Protein AF-A0A8H3W501-F1 (afdb_monomer)

pLDDT: mean 92.11, std 5.8, range [70.56, 98.06]

Radius of gyration: 15.2 Å; Cα contacts (8 Å, |Δi|>4): 81; chains: 1; bounding box: 40×24×42 Å

Secondary structure (DSSP, 8-state):
--TTTSPTT--S------------TT----------GGGGEEEETTTTEEEEPPEEEEEEESSBTTB--EEEEEEE-

Mean predicted aligned error: 3.68 Å

Nearest PDB structures (foldseek):
  4i8d-assembly1_A  TM=8.579E-01  e=2.611E-03  Trichoderma reesei
  4i3g-assembly2_B  TM=9.119E-01  e=5.458E-03  Streptomyces venezuelae
  7ey2-assembly3_C  TM=8.966E-01  e=1.951E-02  Lentinula edodes
  6kj0-assembly1_A  TM=8.939E-01  e=1.492E-02  Lentinula edodes
  7pjj-assembly1_A  TM=8.655E-01  e=5.702E-02  Streptomyces scabiei 87.22

Organism: NCBI:txid702518

Foldseek 3Di:
DAPPPDPPPDDPDDDQDDDDDDADVPDDDDDDDDDDQQNQWDQDPVVRDTDHDFAKDKDFDDDDPVGTPDIDIDGDD

Solvent-accessible surface area (backbone atoms only — not comparable to full-atom values): 5477 Å² total; per-residue (Å²): 104,29,83,94,70,57,62,90,88,62,68,98,71,78,92,84,76,85,86,90,81,90,72,60,95,90,60,84,82,89,84,87,79,87,82,53,75,68,76,59,34,47,82,37,81,89,76,73,41,81,41,66,69,66,39,50,30,74,46,75,45,66,87,46,103,87,43,56,91,42,74,51,79,47,76,42,126

Structure (mmCIF, N/CA/C/O backbone):
data_AF-A0A8H3W501-F1
#
_entry.id   AF-A0A8H3W501-F1
#
loop_
_atom_site.group_PDB
_atom_site.id
_atom_site.type_symbol
_atom_site.label_atom_id
_atom_site.label_alt_id
_atom_site.label_comp_id
_atom_site.label_asym_id
_atom_site.label_entity_id
_atom_site.label_seq_id
_atom_site.pdbx_PDB_ins_code
_atom_site.Cartn_x
_atom_site.Cartn_y
_atom_site.Cartn_z
_atom_site.occupancy
_atom_site.B_iso_or_equiv
_atom_site.auth_seq_id
_atom_site.auth_comp_id
_atom_site.auth_asym_id
_atom_site.auth_atom_id
_atom_site.pdbx_PDB_model_num
ATOM 1 N N . MET A 1 1 ? 7.897 -0.751 -4.259 1.00 78.94 1 MET A N 1
ATOM 2 C CA . MET A 1 1 ? 9.020 -1.260 -5.080 1.00 78.94 1 MET A CA 1
ATOM 3 C C . MET A 1 1 ? 10.069 -1.826 -4.148 1.00 78.94 1 MET A C 1
ATOM 5 O O . MET A 1 1 ? 10.105 -1.361 -3.010 1.00 78.94 1 MET A O 1
ATOM 9 N N . PRO A 1 2 ? 10.911 -2.771 -4.588 1.00 79.38 2 PRO A N 1
ATOM 10 C CA . PRO A 1 2 ? 11.968 -3.273 -3.733 1.00 79.38 2 PRO A CA 1
ATOM 11 C C . PRO A 1 2 ? 12.986 -2.183 -3.423 1.00 79.38 2 PRO A C 1
ATOM 13 O O . PRO A 1 2 ? 13.380 -1.419 -4.314 1.00 79.38 2 PRO A O 1
ATOM 16 N N . ALA A 1 3 ? 13.379 -2.094 -2.152 1.00 70.56 3 ALA A N 1
ATOM 17 C CA . ALA A 1 3 ? 14.297 -1.070 -1.671 1.00 70.56 3 ALA A CA 1
ATOM 18 C C . ALA A 1 3 ? 15.599 -1.093 -2.492 1.00 70.56 3 ALA A C 1
ATOM 20 O O . ALA A 1 3 ? 16.203 -2.143 -2.690 1.00 70.56 3 ALA A O 1
ATOM 21 N N . GLY A 1 4 ? 15.999 0.065 -3.026 1.00 73.50 4 GLY A N 1
ATOM 22 C CA . GLY A 1 4 ? 17.229 0.216 -3.815 1.00 73.50 4 GLY A CA 1
ATOM 23 C C . GLY A 1 4 ? 17.164 -0.223 -5.286 1.00 73.50 4 GLY A C 1
ATOM 24 O O . GLY A 1 4 ? 18.116 0.028 -6.013 1.00 73.50 4 GLY A O 1
ATOM 25 N N . SER A 1 5 ? 16.060 -0.819 -5.752 1.00 77.88 5 SER A N 1
ATOM 26 C CA . SER A 1 5 ? 15.901 -1.262 -7.158 1.00 77.88 5 SER A CA 1
ATOM 27 C C . SER A 1 5 ? 14.901 -0.432 -7.971 1.00 77.88 5 SER A C 1
ATOM 29 O O . SER A 1 5 ? 14.738 -0.636 -9.174 1.00 77.88 5 SER A O 1
ATOM 31 N N . ALA A 1 6 ? 14.201 0.496 -7.315 1.00 79.81 6 ALA A N 1
ATOM 32 C CA . ALA A 1 6 ? 13.200 1.331 -7.957 1.00 79.81 6 ALA A CA 1
ATOM 33 C C . ALA A 1 6 ? 13.856 2.329 -8.936 1.00 79.81 6 ALA A C 1
ATOM 35 O O . ALA A 1 6 ? 14.849 2.964 -8.569 1.00 79.81 6 ALA A O 1
ATOM 36 N N . PRO A 1 7 ? 13.294 2.534 -10.143 1.00 83.44 7 PRO A N 1
ATOM 37 C CA . PRO A 1 7 ? 13.742 3.589 -11.046 1.00 83.44 7 PRO A CA 1
ATOM 38 C C . PRO A 1 7 ? 13.725 4.970 -10.378 1.00 83.44 7 PRO A C 1
ATOM 40 O O . PRO A 1 7 ? 12.884 5.247 -9.515 1.00 83.44 7 PRO A O 1
ATOM 43 N N . SER A 1 8 ? 14.621 5.856 -10.817 1.00 85.88 8 SER A N 1
ATOM 44 C CA . SER A 1 8 ? 14.661 7.245 -10.343 1.00 85.88 8 SER A CA 1
ATOM 45 C C . SER A 1 8 ? 13.299 7.930 -10.508 1.00 85.88 8 SER A C 1
ATOM 47 O O . SER A 1 8 ? 12.613 7.733 -11.511 1.00 85.88 8 SER A O 1
ATOM 49 N N . GLY A 1 9 ? 12.895 8.718 -9.509 1.00 85.38 9 GLY A N 1
ATOM 50 C CA . GLY A 1 9 ? 11.596 9.398 -9.487 1.00 85.38 9 GLY A CA 1
ATOM 51 C C . GLY A 1 9 ? 10.417 8.531 -9.032 1.00 85.38 9 GLY A C 1
ATOM 52 O O . GLY A 1 9 ? 9.296 9.033 -8.965 1.00 85.38 9 GLY A O 1
ATOM 53 N N . THR A 1 10 ? 10.637 7.259 -8.679 1.00 86.06 10 THR A N 1
ATOM 54 C CA . THR A 1 10 ? 9.583 6.439 -8.066 1.00 86.06 10 THR A CA 1
ATOM 55 C C . THR A 1 10 ? 9.180 7.033 -6.707 1.00 86.06 10 THR A C 1
ATOM 57 O O . THR A 1 10 ? 10.055 7.254 -5.866 1.00 86.06 10 THR A O 1
ATOM 60 N N . PRO A 1 11 ? 7.879 7.265 -6.446 1.00 90.00 11 PRO A N 1
ATOM 61 C CA . PRO A 1 11 ? 7.413 7.724 -5.143 1.00 90.00 11 PRO A CA 1
ATOM 62 C C . PRO A 1 11 ? 7.775 6.747 -4.021 1.00 90.00 11 PRO A C 1
ATOM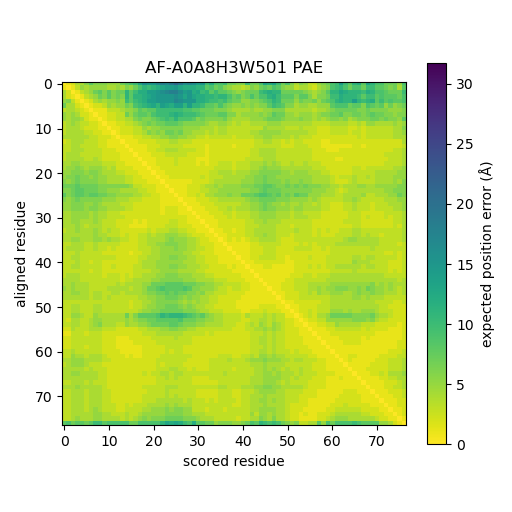 64 O O . PRO A 1 11 ? 7.748 5.531 -4.211 1.00 90.00 11 PRO A O 1
ATOM 67 N N . VAL A 1 12 ? 8.027 7.282 -2.824 1.00 89.69 12 VAL A N 1
ATOM 68 C CA . VAL A 1 12 ? 8.314 6.479 -1.620 1.00 89.69 12 VAL A CA 1
ATOM 69 C C . VAL A 1 12 ? 7.169 5.529 -1.248 1.00 89.69 12 VAL A C 1
ATOM 71 O O . VAL A 1 12 ? 7.413 4.469 -0.686 1.00 89.69 12 VAL A O 1
ATOM 74 N N . GLY A 1 13 ? 5.933 5.879 -1.614 1.00 91.00 13 GLY A N 1
ATOM 75 C CA . GLY A 1 13 ? 4.747 5.048 -1.447 1.00 91.00 13 GLY A CA 1
ATOM 76 C C . GLY A 1 13 ? 3.763 5.279 -2.590 1.00 91.00 13 GLY A C 1
ATOM 77 O O . GLY A 1 13 ? 3.631 6.395 -3.094 1.00 91.00 13 GLY A O 1
ATOM 78 N N . VAL A 1 14 ? 3.081 4.215 -3.013 1.00 93.44 14 VAL A N 1
ATOM 79 C CA . VAL A 1 14 ? 2.103 4.250 -4.107 1.00 93.44 14 VAL A CA 1
ATOM 80 C C . VAL A 1 14 ? 0.844 3.520 -3.658 1.00 93.44 14 VAL A C 1
ATOM 82 O O . VAL A 1 14 ? 0.910 2.353 -3.281 1.00 93.44 14 VAL A O 1
ATOM 85 N N . LEU A 1 15 ? -0.302 4.202 -3.702 1.00 95.31 15 LEU A N 1
ATOM 86 C CA . LEU A 1 15 ? -1.588 3.607 -3.343 1.00 95.31 15 LEU A CA 1
ATOM 87 C C . LEU A 1 15 ? -1.964 2.518 -4.357 1.00 95.31 15 LEU A C 1
ATOM 89 O O . LEU A 1 15 ? -1.962 2.771 -5.564 1.00 95.31 15 LEU A O 1
ATOM 93 N N . ARG A 1 16 ? -2.284 1.317 -3.864 1.00 95.44 16 ARG A N 1
ATOM 94 C CA . ARG A 1 16 ? -2.722 0.176 -4.692 1.00 95.44 16 ARG A CA 1
ATOM 95 C C . ARG A 1 16 ? -4.184 -0.199 -4.519 1.00 95.44 16 ARG A C 1
ATOM 97 O O . ARG A 1 16 ? -4.784 -0.716 -5.447 1.00 95.44 16 ARG A O 1
ATOM 104 N N . GLY A 1 17 ? -4.776 0.132 -3.382 1.00 95.50 17 GLY A N 1
ATOM 105 C CA . GLY A 1 17 ? -6.187 -0.102 -3.130 1.00 95.50 17 GLY A CA 1
ATOM 106 C C . GLY A 1 17 ? -6.666 0.741 -1.964 1.00 95.50 17 GLY A C 1
ATOM 107 O O . GLY A 1 17 ? -5.878 1.145 -1.110 1.00 95.50 17 GLY A O 1
ATOM 108 N N . PHE A 1 18 ? -7.961 1.025 -1.950 1.00 96.88 18 PHE A N 1
ATOM 109 C CA . PHE A 1 18 ? -8.649 1.608 -0.809 1.00 96.88 18 PHE A CA 1
ATOM 110 C C . PHE A 1 18 ? -10.079 1.077 -0.787 1.00 96.88 18 PHE A C 1
ATOM 112 O O . PHE A 1 18 ? -10.635 0.730 -1.827 1.00 96.88 18 PHE A O 1
ATOM 119 N N . SER A 1 19 ? -10.665 1.008 0.401 1.00 96.75 19 SER A N 1
ATOM 120 C CA . SER A 1 19 ? -12.070 0.666 0.577 1.00 96.75 19 SER A CA 1
ATOM 121 C C . SER A 1 19 ? -12.684 1.645 1.561 1.00 96.75 19 SER A C 1
ATOM 123 O O . SE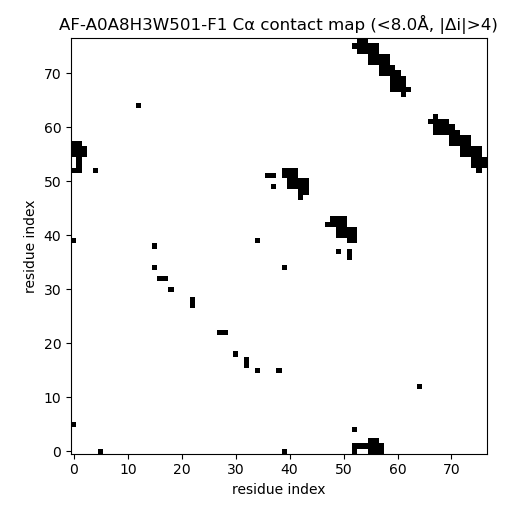R A 1 19 ? -12.032 2.060 2.522 1.00 96.75 19 SER A O 1
ATOM 125 N N . ARG A 1 20 ? -13.929 2.038 1.300 1.00 96.06 20 ARG A N 1
ATOM 126 C CA . ARG A 1 20 ? -14.726 2.845 2.217 1.00 96.06 20 ARG A CA 1
ATOM 127 C C . ARG A 1 20 ? -15.821 1.953 2.774 1.00 96.06 20 ARG A C 1
ATOM 129 O O . ARG A 1 20 ? -16.627 1.434 2.012 1.00 96.06 20 ARG A O 1
ATOM 136 N N . LEU A 1 21 ? -15.840 1.818 4.092 1.00 95.12 21 LEU A N 1
ATOM 137 C CA . LEU A 1 21 ? -16.852 1.063 4.813 1.00 95.12 21 LEU A CA 1
ATOM 138 C C . LEU A 1 21 ? -17.680 2.013 5.671 1.00 95.12 21 LEU A C 1
ATOM 140 O O . LEU A 1 21 ? -17.142 2.952 6.261 1.00 95.12 21 LEU A O 1
ATOM 144 N N . GLU A 1 22 ? -18.976 1.748 5.745 1.00 96.81 22 GLU A N 1
ATOM 145 C CA . GLU A 1 22 ? -19.855 2.309 6.763 1.00 96.81 22 GLU A CA 1
ATOM 146 C C . GLU A 1 22 ? -20.055 1.227 7.818 1.00 96.81 22 GLU A C 1
ATOM 148 O O . GLU A 1 22 ? -20.415 0.106 7.477 1.00 96.81 22 GLU A O 1
ATOM 153 N N . LEU A 1 23 ? -19.751 1.551 9.073 1.00 96.94 23 LEU A N 1
ATOM 154 C CA . LEU A 1 23 ? -19.827 0.627 10.201 1.00 96.94 23 LEU A CA 1
ATOM 155 C C . LEU A 1 23 ? -20.666 1.269 11.301 1.00 96.94 23 LEU A C 1
ATOM 157 O O . LEU A 1 23 ? -20.495 2.458 11.595 1.00 96.94 23 LEU A O 1
ATOM 161 N N . VAL A 1 24 ? -21.550 0.497 11.927 1.00 97.94 24 VAL A N 1
ATOM 162 C CA . VAL A 1 24 ? -22.249 0.944 13.138 1.00 97.94 24 VAL A CA 1
ATOM 163 C C . VAL A 1 24 ? -21.360 0.787 14.375 1.00 97.94 24 VAL A C 1
ATOM 165 O O . VAL A 1 24 ? -20.300 0.159 14.346 1.00 97.94 24 VAL A O 1
ATOM 168 N N . ALA A 1 25 ? -21.771 1.380 15.497 1.00 97.88 25 ALA A N 1
ATOM 169 C CA . ALA A 1 25 ? -21.009 1.299 16.739 1.00 97.88 25 ALA A CA 1
ATOM 170 C C . ALA A 1 25 ? -20.801 -0.164 17.176 1.00 97.88 25 ALA A C 1
ATOM 172 O O . ALA A 1 25 ? -21.762 -0.905 17.369 1.00 97.88 25 ALA A O 1
ATOM 173 N N . GLY A 1 26 ? -19.536 -0.556 17.349 1.00 97.94 26 GLY A N 1
ATOM 174 C CA . GLY A 1 26 ? -19.142 -1.916 17.731 1.00 97.94 26 GLY A CA 1
ATOM 175 C C . GLY A 1 26 ? -19.010 -2.901 16.565 1.00 97.94 26 GLY A C 1
ATOM 176 O O . GLY A 1 26 ? -18.569 -4.027 16.785 1.00 97.94 26 GLY A O 1
ATOM 177 N N . GLU A 1 27 ? -19.342 -2.498 15.337 1.00 98.06 27 GLU A N 1
ATOM 178 C CA . GLU A 1 27 ? -19.189 -3.348 14.159 1.00 98.06 27 GLU A CA 1
ATOM 179 C C . GLU A 1 27 ? -17.718 -3.469 13.741 1.00 98.06 27 GLU A C 1
ATOM 181 O O . GLU A 1 27 ? -16.934 -2.521 13.818 1.00 98.06 27 GLU A O 1
ATOM 186 N N . THR A 1 28 ? -17.340 -4.663 13.290 1.00 97.12 28 THR A N 1
ATOM 187 C CA . THR A 1 28 ? -16.026 -4.959 12.720 1.00 97.12 28 THR A CA 1
ATOM 188 C C . THR A 1 28 ? -16.231 -5.621 11.368 1.00 97.12 28 THR A C 1
ATOM 190 O O . THR A 1 28 ? -17.054 -6.524 11.244 1.00 97.12 28 THR A O 1
ATOM 193 N N . SER A 1 29 ? -15.456 -5.198 10.374 1.00 96.50 29 SER A N 1
ATOM 194 C CA . SER A 1 29 ? -15.454 -5.798 9.043 1.00 96.50 29 SER A CA 1
ATOM 195 C C . SER A 1 29 ? -14.037 -6.161 8.634 1.00 96.50 29 SER A C 1
ATOM 197 O O . SER A 1 29 ? -13.075 -5.467 8.971 1.00 96.50 29 SER A O 1
ATOM 199 N N . GLU A 1 30 ? -13.926 -7.229 7.856 1.00 96.88 30 GLU A N 1
ATOM 200 C CA . GLU A 1 30 ? -12.706 -7.590 7.149 1.00 96.88 30 GLU A CA 1
ATOM 201 C C . GLU A 1 30 ? -12.677 -6.900 5.779 1.00 96.88 30 GLU A C 1
ATOM 203 O O . GLU A 1 30 ? -13.718 -6.696 5.151 1.00 96.88 30 GLU A O 1
ATOM 208 N N . VAL A 1 31 ? -11.485 -6.510 5.324 1.00 95.69 31 VAL A N 1
ATOM 209 C CA . VAL A 1 31 ? -11.263 -5.959 3.983 1.00 95.69 31 VAL A CA 1
ATOM 210 C C . VAL A 1 31 ? -10.084 -6.683 3.361 1.00 95.69 31 VAL A C 1
ATOM 212 O O . VAL A 1 31 ? -9.006 -6.734 3.952 1.00 95.69 31 VAL A O 1
ATOM 215 N N . ALA A 1 32 ? -10.283 -7.190 2.149 1.00 95.44 32 ALA A N 1
ATOM 216 C CA . ALA A 1 32 ? -9.234 -7.782 1.336 1.00 95.44 32 ALA A CA 1
ATOM 217 C C . ALA A 1 32 ? -8.849 -6.830 0.196 1.00 95.44 32 ALA A C 1
ATOM 219 O O . ALA A 1 32 ? -9.709 -6.231 -0.450 1.00 95.44 32 ALA A O 1
ATOM 220 N N . PHE A 1 33 ? -7.547 -6.713 -0.056 1.00 94.31 33 PHE A N 1
ATOM 221 C CA . PHE A 1 33 ? -7.003 -6.002 -1.209 1.00 94.31 33 PHE A CA 1
ATOM 222 C C . PHE A 1 33 ? -6.219 -6.993 -2.059 1.00 94.31 33 PHE A C 1
ATOM 224 O O . PHE A 1 33 ? -5.166 -7.479 -1.643 1.00 94.31 33 PHE A O 1
ATOM 231 N N . GLU A 1 34 ? -6.735 -7.297 -3.243 1.00 93.38 34 GLU A N 1
ATOM 232 C CA . GLU A 1 34 ? -6.037 -8.151 -4.197 1.00 93.38 34 GLU A CA 1
ATOM 233 C C . GLU A 1 34 ? -4.932 -7.359 -4.898 1.00 93.38 34 GLU A C 1
ATOM 235 O O . GLU A 1 34 ? -5.142 -6.230 -5.344 1.00 93.38 34 GLU A O 1
ATOM 240 N N . LEU A 1 35 ? -3.745 -7.959 -4.994 1.00 90.31 35 LEU A N 1
ATOM 241 C CA . LEU A 1 35 ? -2.624 -7.395 -5.735 1.00 90.31 35 LEU A CA 1
ATOM 242 C C . LEU A 1 35 ? -2.461 -8.135 -7.053 1.00 90.31 35 LEU A C 1
ATOM 244 O O . LEU A 1 35 ? -2.174 -9.331 -7.093 1.00 90.31 35 LEU A O 1
ATOM 248 N N . ASN A 1 36 ? -2.574 -7.390 -8.141 1.00 91.19 36 ASN A N 1
ATOM 249 C CA . ASN A 1 36 ? -2.317 -7.879 -9.477 1.00 91.19 36 ASN A CA 1
ATOM 250 C C . ASN A 1 36 ? -0.851 -7.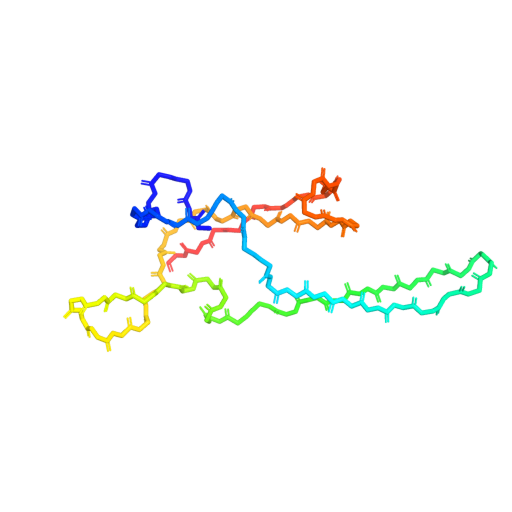673 -9.854 1.00 91.19 36 ASN A C 1
ATOM 252 O O . ASN A 1 36 ? -0.142 -6.815 -9.322 1.00 91.19 36 ASN A O 1
ATOM 256 N N . ARG A 1 37 ? -0.400 -8.395 -10.887 1.00 90.69 37 ARG A N 1
ATOM 257 C CA . ARG A 1 37 ? 0.944 -8.222 -11.468 1.00 90.69 37 ARG A CA 1
ATOM 258 C C . ARG A 1 37 ? 1.267 -6.751 -11.755 1.00 90.69 37 ARG A C 1
ATOM 260 O O . ARG A 1 37 ? 2.405 -6.312 -11.598 1.00 90.69 37 ARG A O 1
ATOM 267 N N . ARG A 1 38 ? 0.265 -5.976 -12.174 1.00 90.81 38 ARG A N 1
ATOM 268 C CA . ARG A 1 38 ? 0.408 -4.554 -12.494 1.00 90.81 38 ARG A CA 1
ATOM 269 C C . ARG A 1 38 ? 0.752 -3.687 -11.278 1.00 90.81 38 ARG A C 1
ATOM 271 O O . ARG A 1 38 ? 1.505 -2.730 -11.434 1.00 90.81 38 ARG A O 1
ATOM 278 N N . ASP A 1 39 ? 0.284 -4.045 -10.088 1.00 90.75 39 ASP A N 1
ATOM 279 C CA . ASP A 1 39 ? 0.511 -3.279 -8.855 1.00 90.75 39 ASP A CA 1
ATOM 280 C C . ASP A 1 39 ? 1.969 -3.345 -8.387 1.00 90.75 39 ASP A C 1
ATOM 282 O O . ASP A 1 39 ? 2.485 -2.429 -7.742 1.00 90.75 39 ASP A O 1
ATOM 286 N N . VAL A 1 40 ? 2.673 -4.396 -8.791 1.00 90.00 40 VAL A N 1
ATOM 287 C CA . VAL A 1 40 ? 4.103 -4.5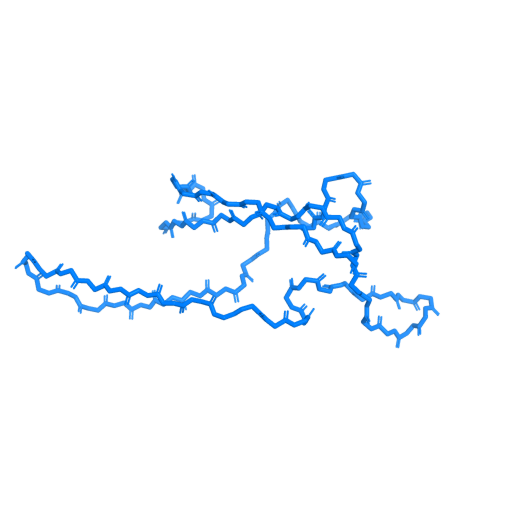99 -8.530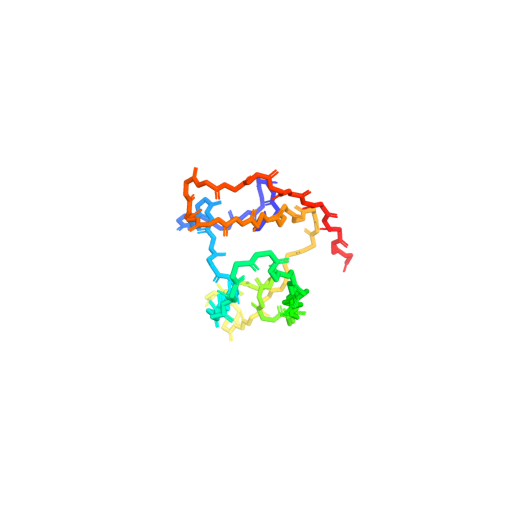 1.00 90.00 40 VAL A CA 1
ATOM 288 C C . VAL A 1 40 ? 4.973 -4.319 -9.760 1.00 90.00 40 VAL A C 1
ATOM 290 O O . VAL A 1 40 ? 6.177 -4.568 -9.744 1.00 90.00 40 VAL A O 1
ATOM 293 N N . SER A 1 41 ? 4.378 -3.784 -10.832 1.00 91.50 41 SER A N 1
ATOM 294 C CA . SER A 1 41 ? 5.088 -3.446 -12.065 1.00 91.50 41 SER A CA 1
ATOM 295 C C . SER A 1 41 ? 5.450 -1.962 -12.151 1.00 91.50 41 SER A C 1
ATOM 297 O O . SER A 1 41 ? 4.763 -1.096 -11.605 1.00 91.50 41 SER A O 1
ATOM 299 N N . TYR A 1 42 ? 6.489 -1.664 -12.928 1.00 89.94 42 TYR A N 1
ATOM 300 C CA . TYR A 1 42 ? 6.808 -0.330 -13.433 1.00 89.94 42 TYR A CA 1
ATOM 301 C C . TYR A 1 42 ? 6.805 -0.327 -14.966 1.00 89.94 42 TYR A C 1
ATOM 303 O O . TYR A 1 42 ? 6.907 -1.380 -15.604 1.00 89.94 42 TYR A O 1
ATOM 311 N N . TRP A 1 43 ? 6.664 0.859 -15.558 1.00 91.31 43 TRP A N 1
ATOM 312 C CA . TRP A 1 43 ? 6.817 1.030 -16.998 1.00 91.31 43 TRP A CA 1
ATOM 313 C C . TRP A 1 43 ? 8.296 1.167 -17.355 1.00 91.31 43 TRP A C 1
ATOM 315 O O . TRP A 1 43 ? 8.957 2.109 -16.920 1.00 91.31 43 TRP A O 1
ATOM 325 N N . ASP A 1 44 ? 8.804 0.241 -18.162 1.00 91.44 44 ASP A N 1
ATOM 326 C CA . ASP A 1 44 ? 10.132 0.334 -18.752 1.00 91.44 44 ASP A CA 1
ATOM 327 C C . ASP A 1 44 ? 10.026 1.057 -20.100 1.00 91.44 44 ASP A C 1
ATOM 329 O O . ASP A 1 44 ? 9.533 0.498 -21.082 1.00 91.44 44 ASP A O 1
ATOM 333 N N . ALA A 1 45 ? 10.470 2.316 -20.140 1.00 92.00 45 ALA A N 1
ATOM 334 C CA . ALA A 1 45 ? 10.392 3.149 -21.338 1.00 92.00 45 ALA A CA 1
ATOM 335 C C . ALA A 1 45 ? 11.303 2.658 -22.475 1.00 92.00 45 ALA A C 1
ATOM 337 O O . ALA A 1 45 ? 10.979 2.875 -23.640 1.00 92.00 45 ALA A O 1
ATOM 338 N N . THR A 1 46 ? 12.406 1.973 -22.168 1.00 93.56 46 THR A N 1
ATOM 339 C CA . THR A 1 46 ? 13.306 1.414 -23.186 1.00 93.56 46 THR A CA 1
ATOM 340 C C . THR A 1 46 ? 12.667 0.202 -23.852 1.00 93.56 46 THR A C 1
ATOM 342 O O . THR A 1 46 ? 12.675 0.081 -25.072 1.00 93.56 46 THR A O 1
ATOM 345 N N . ALA A 1 47 ? 12.079 -0.688 -23.053 1.00 94.38 47 ALA A N 1
ATOM 346 C CA . ALA A 1 47 ? 11.428 -1.898 -23.546 1.00 94.38 47 ALA A CA 1
ATOM 347 C C . ALA A 1 47 ? 9.965 -1.687 -23.976 1.00 94.38 47 ALA A C 1
ATOM 349 O O . ALA A 1 47 ? 9.351 -2.624 -24.482 1.00 94.38 47 ALA A O 1
ATOM 350 N N . GLN A 1 48 ? 9.404 -0.492 -23.746 1.00 95.75 48 GLN A N 1
ATOM 351 C CA . GLN A 1 48 ? 8.006 -0.141 -24.023 1.00 95.75 48 GLN A CA 1
ATOM 352 C C . GLN A 1 48 ? 7.021 -1.175 -23.449 1.00 95.75 48 GLN A C 1
ATOM 354 O O . GLN A 1 48 ? 6.069 -1.598 -24.104 1.00 95.75 48 GLN A O 1
ATOM 359 N N . THR A 1 49 ? 7.273 -1.630 -22.218 1.00 95.50 49 THR A N 1
ATOM 360 C CA . THR A 1 49 ? 6.458 -2.670 -21.581 1.00 95.50 49 THR A CA 1
ATOM 361 C C . THR A 1 49 ? 6.434 -2.555 -20.062 1.00 95.50 49 THR A C 1
ATOM 363 O O . THR A 1 49 ? 7.242 -1.861 -19.443 1.00 95.50 49 THR A O 1
ATOM 366 N N . TRP A 1 50 ? 5.500 -3.273 -19.444 1.00 93.19 50 TRP A N 1
ATOM 367 C CA . TRP A 1 50 ? 5.407 -3.390 -17.994 1.00 93.19 50 TRP A CA 1
ATOM 368 C C . TRP A 1 50 ? 6.312 -4.500 -17.491 1.00 93.19 50 TRP A C 1
ATOM 370 O O . TRP A 1 50 ? 6.182 -5.657 -17.893 1.00 93.19 50 TRP A O 1
ATOM 380 N N . ARG A 1 51 ? 7.209 -4.145 -16.576 1.00 92.44 51 ARG A N 1
ATOM 381 C CA . ARG A 1 51 ? 8.134 -5.081 -15.941 1.00 92.44 51 ARG A CA 1
ATOM 382 C C . ARG A 1 51 ? 7.863 -5.160 -14.451 1.00 92.44 51 ARG A C 1
ATOM 384 O O . ARG A 1 51 ? 7.608 -4.148 -13.806 1.00 92.44 51 ARG A O 1
ATOM 391 N N . VAL A 1 52 ? 7.937 -6.375 -13.921 1.00 90.50 52 VAL A N 1
ATOM 392 C CA . VAL A 1 52 ? 7.929 -6.636 -12.480 1.00 90.50 52 VAL A CA 1
ATOM 393 C C . VAL A 1 52 ? 9.378 -6.680 -12.026 1.00 90.50 52 VAL A C 1
ATOM 395 O O . VAL A 1 52 ? 10.194 -7.346 -12.663 1.00 90.50 52 VAL A O 1
ATOM 398 N N . LEU A 1 53 ? 9.697 -5.967 -10.951 1.00 87.06 53 LEU A N 1
ATOM 399 C CA . LEU A 1 53 ? 11.000 -6.095 -10.304 1.00 87.06 53 LEU A CA 1
ATOM 400 C C . L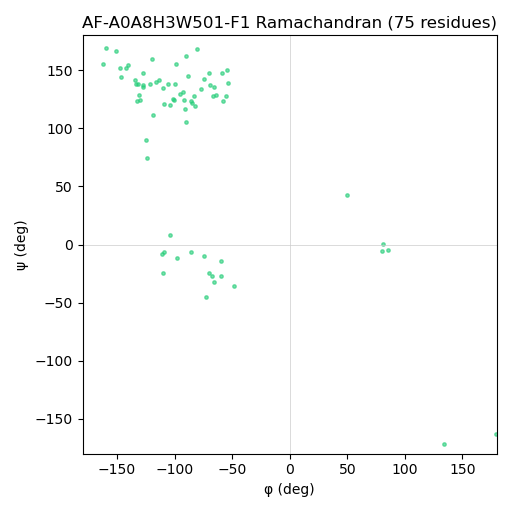EU A 1 53 ? 10.960 -7.298 -9.365 1.00 87.06 53 LEU A C 1
ATOM 402 O O . LEU A 1 53 ? 10.063 -7.383 -8.531 1.00 87.06 53 LEU A O 1
ATOM 406 N N . ALA A 1 54 ? 11.926 -8.204 -9.492 1.00 89.75 54 ALA A N 1
ATOM 407 C CA . ALA A 1 54 ? 12.162 -9.213 -8.468 1.00 89.75 54 ALA A CA 1
ATOM 408 C C . ALA A 1 54 ? 12.745 -8.540 -7.215 1.00 89.75 54 ALA A C 1
ATOM 410 O O . ALA A 1 54 ? 13.473 -7.548 -7.311 1.00 89.75 54 ALA A O 1
ATOM 411 N N . GLY A 1 55 ? 12.422 -9.071 -6.039 1.00 89.69 55 GLY A N 1
ATOM 412 C CA . GLY A 1 55 ? 12.884 -8.542 -4.758 1.00 89.69 55 GLY A CA 1
ATOM 413 C C . GLY A 1 55 ? 11.785 -8.432 -3.709 1.00 89.69 55 GLY A C 1
ATOM 414 O O . GLY A 1 55 ? 10.668 -8.917 -3.885 1.00 89.69 55 GLY A O 1
ATOM 415 N N . GLU A 1 56 ? 12.127 -7.802 -2.591 1.00 92.12 56 GLU A N 1
ATOM 416 C CA . GLU A 1 56 ? 11.252 -7.653 -1.428 1.00 92.12 56 GLU A CA 1
ATOM 417 C C . GLU A 1 56 ? 10.443 -6.361 -1.502 1.00 92.12 56 GLU A C 1
ATOM 419 O O . GLU A 1 56 ? 10.990 -5.262 -1.470 1.00 92.12 56 GLU A O 1
ATOM 424 N N . PHE A 1 57 ? 9.124 -6.482 -1.587 1.00 91.88 57 PHE A N 1
ATOM 425 C CA . PHE A 1 57 ? 8.199 -5.363 -1.509 1.00 91.88 57 PHE A CA 1
ATOM 426 C C . PHE A 1 57 ? 7.689 -5.214 -0.083 1.00 91.88 57 PHE A C 1
ATOM 428 O O . PHE A 1 57 ? 7.151 -6.159 0.491 1.00 91.88 57 PHE A O 1
ATOM 435 N N . ARG A 1 58 ? 7.768 -3.992 0.444 1.00 93.94 58 ARG A N 1
ATOM 436 C CA . ARG A 1 58 ? 7.039 -3.602 1.648 1.00 93.94 58 ARG A CA 1
ATOM 437 C C . ARG A 1 58 ? 5.627 -3.165 1.268 1.00 93.94 58 ARG A C 1
ATOM 439 O O . ARG A 1 58 ? 5.454 -2.243 0.470 1.00 93.94 58 ARG A O 1
ATOM 446 N N . LEU A 1 59 ? 4.635 -3.840 1.830 1.00 94.62 59 LEU A N 1
ATOM 447 C CA . LEU A 1 59 ? 3.226 -3.474 1.780 1.00 94.62 59 LEU A CA 1
ATOM 448 C C . LEU A 1 59 ? 2.862 -2.785 3.090 1.00 94.62 59 LEU A C 1
ATOM 450 O O . LEU A 1 59 ? 3.272 -3.233 4.159 1.00 94.62 59 LEU A O 1
ATOM 454 N N . GLU A 1 60 ? 2.088 -1.709 3.014 1.00 96.69 60 GLU A N 1
ATOM 455 C CA . GLU A 1 60 ? 1.682 -0.918 4.173 1.00 96.69 60 GLU A CA 1
ATOM 456 C C . GLU A 1 60 ? 0.182 -0.629 4.094 1.00 96.69 60 GLU A C 1
ATOM 458 O O . GLU A 1 60 ? -0.344 -0.337 3.019 1.00 96.69 60 GLU A O 1
ATOM 463 N N . VAL A 1 61 ? -0.513 -0.732 5.227 1.00 97.38 61 VAL A N 1
ATOM 464 C CA . VAL A 1 61 ? -1.966 -0.543 5.323 1.00 97.38 61 VAL A CA 1
ATOM 465 C C . VAL A 1 61 ? -2.277 0.390 6.483 1.00 97.38 61 VAL A C 1
ATOM 467 O O . VAL A 1 61 ? -1.699 0.279 7.569 1.00 97.38 61 VAL A O 1
ATOM 470 N N . GLY A 1 62 ? -3.218 1.304 6.261 1.00 96.75 62 GLY A N 1
ATOM 471 C CA . GLY A 1 62 ? -3.663 2.228 7.287 1.00 96.75 62 GLY A CA 1
ATOM 472 C C . GLY A 1 62 ? -4.735 3.195 6.821 1.00 96.75 62 GLY A C 1
ATOM 473 O O . GLY A 1 62 ? -5.397 2.987 5.808 1.00 96.75 62 GLY A O 1
ATOM 474 N N . PHE A 1 63 ? -4.902 4.261 7.595 1.00 96.38 63 PHE A N 1
ATOM 475 C CA . PHE A 1 63 ? -6.021 5.198 7.464 1.00 96.38 63 PHE A CA 1
ATOM 476 C C . PHE A 1 63 ? -5.665 6.452 6.657 1.00 96.38 63 PHE A C 1
ATOM 478 O O . PHE A 1 63 ? -6.537 7.238 6.300 1.00 96.38 63 PHE A O 1
ATOM 485 N N . SER A 1 64 ? -4.378 6.670 6.382 1.00 96.62 64 SER A N 1
ATOM 486 C CA . SER A 1 64 ? -3.893 7.705 5.464 1.00 96.62 64 SER A CA 1
ATOM 487 C C . SER A 1 64 ? -2.477 7.371 5.001 1.00 96.62 64 SER A C 1
ATOM 489 O O . SER A 1 64 ? -1.806 6.547 5.616 1.00 96.62 64 SER A O 1
ATOM 491 N N . SER A 1 65 ? -1.966 8.080 3.992 1.00 95.94 65 SER A N 1
ATOM 492 C CA . SER A 1 65 ? -0.580 7.921 3.522 1.00 95.94 65 SER A CA 1
ATOM 493 C C . SER A 1 65 ? 0.495 8.212 4.580 1.00 95.94 65 SER A C 1
ATOM 495 O O . SER A 1 65 ? 1.654 7.878 4.368 1.00 95.94 65 SER A O 1
ATOM 497 N N . ARG A 1 66 ? 0.130 8.840 5.708 1.00 96.50 66 ARG A N 1
ATOM 498 C CA . ARG A 1 66 ? 1.028 9.128 6.840 1.00 96.50 66 ARG A CA 1
ATOM 499 C C . ARG A 1 66 ? 0.720 8.310 8.096 1.00 96.50 66 ARG A C 1
ATOM 501 O O . ARG A 1 6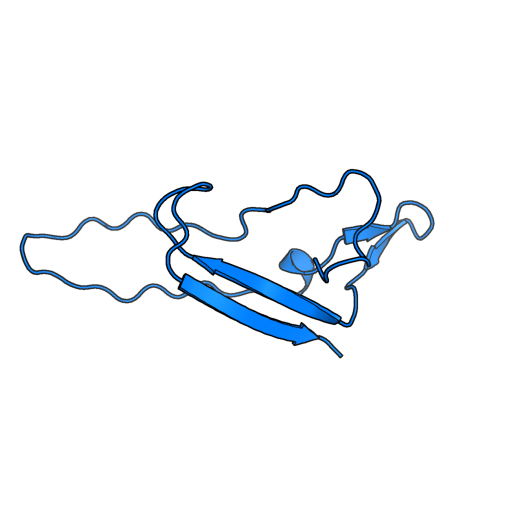6 ? 1.475 8.384 9.057 1.00 96.50 66 ARG A O 1
ATOM 508 N N . ASN A 1 67 ? -0.383 7.561 8.113 1.00 97.62 67 ASN A N 1
ATOM 509 C CA . ASN A 1 67 ? -0.785 6.718 9.237 1.00 97.62 67 ASN A CA 1
ATOM 510 C C . ASN A 1 67 ? -0.979 5.287 8.731 1.00 97.62 67 ASN A C 1
ATOM 512 O O . ASN A 1 67 ? -2.075 4.932 8.293 1.00 97.62 67 ASN A O 1
ATOM 516 N N . LEU A 1 68 ? 0.107 4.513 8.780 1.00 97.00 68 LEU A N 1
ATOM 517 C CA . LEU A 1 68 ? 0.238 3.158 8.243 1.00 97.00 68 LEU A CA 1
ATOM 518 C C . LEU A 1 68 ? 0.694 2.192 9.359 1.00 97.00 68 LEU A C 1
ATOM 520 O O . LEU A 1 68 ? 1.864 1.824 9.421 1.00 97.00 68 LEU A O 1
ATOM 524 N N . PRO A 1 69 ? -0.191 1.814 10.301 1.00 97.56 69 PRO A N 1
ATOM 525 C CA . PRO A 1 69 ? 0.181 1.042 11.490 1.00 97.56 69 PRO A CA 1
ATOM 526 C C . PRO A 1 69 ? 0.473 -0.440 11.211 1.00 97.56 69 PRO A C 1
ATOM 528 O O . PRO A 1 69 ? 0.923 -1.152 12.110 1.00 97.56 69 PRO A O 1
ATOM 531 N N . LYS A 1 70 ? 0.172 -0.938 10.007 1.00 97.62 70 LYS A N 1
ATOM 532 C CA . LYS A 1 70 ? 0.412 -2.328 9.610 1.00 97.62 70 LYS A CA 1
ATOM 533 C C . LYS A 1 70 ? 1.322 -2.369 8.392 1.00 97.62 70 LYS A C 1
ATOM 535 O O . LYS A 1 70 ? 1.134 -1.605 7.449 1.00 97.62 70 LYS A O 1
ATOM 540 N N . SER A 1 71 ? 2.266 -3.303 8.401 1.00 96.62 71 SER A N 1
ATOM 541 C CA . SER A 1 71 ? 3.133 -3.576 7.261 1.00 96.62 71 SER A CA 1
ATOM 542 C C . SER A 1 71 ? 3.414 -5.064 7.117 1.00 96.62 71 SER A C 1
ATOM 544 O O . SER A 1 71 ? 3.432 -5.787 8.112 1.00 96.62 71 SER A O 1
ATOM 546 N N . ALA A 1 72 ? 3.667 -5.496 5.889 1.00 94.75 72 ALA A N 1
ATOM 547 C CA . ALA A 1 72 ? 4.082 -6.849 5.551 1.00 94.75 72 ALA A CA 1
ATOM 548 C C . ALA A 1 72 ? 5.145 -6.816 4.446 1.00 94.75 72 ALA A C 1
ATOM 550 O O . ALA A 1 72 ? 5.193 -5.876 3.653 1.00 94.75 72 ALA A O 1
ATOM 551 N N . GLU A 1 73 ? 5.979 -7.848 4.384 1.00 94.44 73 GLU A N 1
ATOM 552 C CA . GLU A 1 73 ? 6.993 -8.014 3.343 1.00 94.44 73 GLU A CA 1
ATOM 553 C C . GLU A 1 73 ? 6.605 -9.173 2.428 1.00 94.44 73 GLU A C 1
ATOM 555 O O . GLU A 1 73 ? 6.189 -10.235 2.890 1.00 94.44 73 GLU A O 1
ATOM 560 N N . VAL A 1 74 ? 6.727 -8.962 1.119 1.00 91.75 74 VAL A N 1
ATOM 56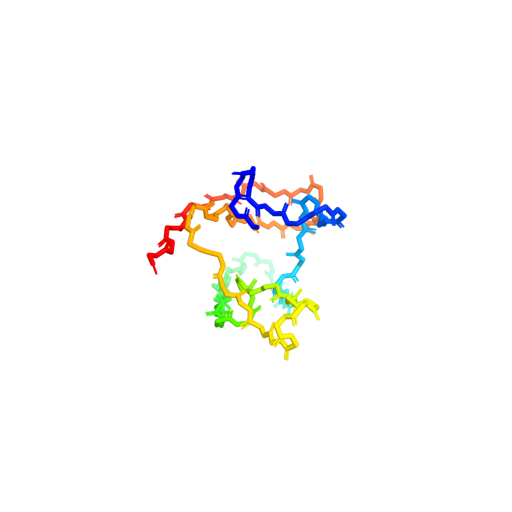1 C CA . VAL A 1 74 ? 6.444 -9.978 0.104 1.00 91.75 74 VAL A CA 1
ATOM 562 C C . VAL A 1 74 ? 7.611 -10.044 -0.863 1.00 91.75 74 VAL A C 1
ATOM 564 O O . VAL A 1 74 ? 7.975 -9.045 -1.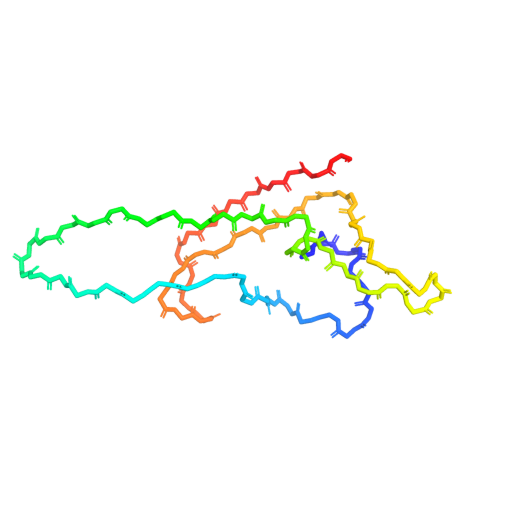483 1.00 91.75 74 VAL A O 1
ATOM 567 N N . LYS A 1 75 ? 8.187 -11.236 -1.018 1.00 91.69 75 LYS A N 1
ATOM 568 C CA . LYS A 1 75 ? 9.266 -11.483 -1.971 1.00 91.69 75 LYS A CA 1
ATOM 569 C C . LYS A 1 75 ? 8.701 -11.957 -3.302 1.00 91.69 75 LYS A C 1
ATOM 571 O O . LYS A 1 75 ? 7.995 -12.960 -3.355 1.00 91.69 75 LYS A O 1
ATOM 576 N N . ILE A 1 76 ? 9.052 -11.251 -4.370 1.00 89.62 76 ILE A N 1
ATOM 577 C CA . ILE A 1 76 ? 8.758 -11.650 -5.745 1.00 89.62 76 ILE A CA 1
ATOM 578 C C . ILE A 1 76 ? 10.026 -12.252 -6.345 1.00 89.62 76 ILE A C 1
ATOM 580 O O . ILE A 1 76 ? 11.088 -11.623 -6.299 1.00 89.62 76 ILE A O 1
ATOM 584 N N . LEU A 1 77 ? 9.900 -13.480 -6.852 1.00 82.25 77 LEU A N 1
ATOM 585 C CA . LEU A 1 77 ? 10.963 -14.242 -7.511 1.00 82.25 77 LEU A CA 1
ATOM 586 C C . LEU A 1 77 ? 10.940 -14.023 -9.026 1.00 82.25 77 LEU A C 1
ATOM 588 O O . LEU A 1 77 ? 9.824 -13.923 -9.589 1.00 82.25 77 LEU A O 1
#

Sequence (77 aa):
MPAGSAPSGTPVGVLRGFSRLELVAGETSEVAFELNRRDVSYWDATAQTWRVLAGEFRLEVGFSSRNLPKSAEVKIL

InterPro domains:
  IPR013783 Immunoglobulin-like fold [G3DSA:2.60.40.10] (1-77)
  IPR026891 Fibronectin type III-like domain [PF14310] (7-65)
  IPR026891 Fibronectin type III-like domain [SM01217] (1-65)
  IPR050288 Cellulose-degrading glycosyl hydrolase 3 [PTHR42715] (8-76)